Protein AF-A0A4V6KRL3-F1 (afdb_monomer_lite)

Organism: Serratia fonticola (NCBI:txid47917)

InterPro domains:
  IPR036565 Mur-like, catalytic domain superfamily [G3DSA:3.40.1190.10] (4-62)
  IPR036565 Mur-like, catalytic domain superfamily [SSF53623] (2-61)
  IPR050061 Peptidoglycan biosynthesis MurCDEF [PTHR43445] (1-59)

Sequence (63 aa):
MIQRAEMLAELMRYRHGIAIAGTHGKTTTTAMVSSIYAEAGLDPTFVNGGLVKAAGTHGTFGF

Foldseek 3Di:
DDDPVNVVVVVCVVDVDDDFDDDDCRLVVQLVVCVVCVVVVNQDWDAAPDQNPVPRDRTDDGD

pLDDT: mean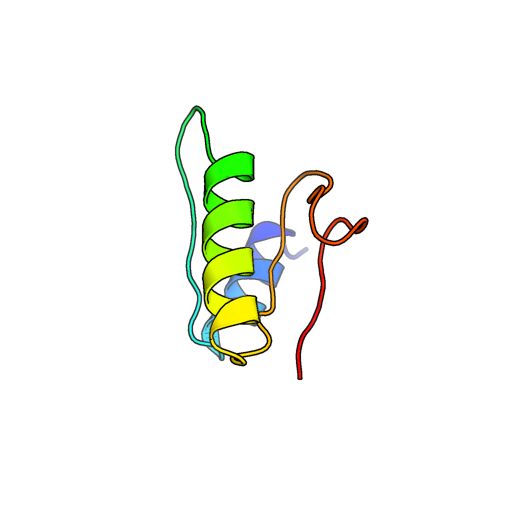 74.61, std 13.85, range [41.5, 91.12]

Secondary structure (DSSP, 8-state):
---HHHHHHHHHTTS------SSSSHHHHHHHHHHHHHHTT----EEEEEEETTTTEEEE---

Radius of gyration: 11.98 Å; chains: 1; bounding box: 22×33×24 Å

Structure (mmCIF, N/CA/C/O backbone):
data_AF-A0A4V6KRL3-F1
#
_entry.id   AF-A0A4V6KRL3-F1
#
loop_
_atom_site.group_PDB
_atom_site.id
_atom_site.type_symbol
_atom_site.label_atom_id
_atom_site.label_alt_id
_atom_site.label_comp_id
_atom_site.label_asym_id
_atom_site.label_entity_id
_atom_site.label_seq_id
_atom_site.pdbx_PDB_ins_code
_atom_site.Cartn_x
_atom_site.Cartn_y
_atom_site.Cartn_z
_atom_site.occupancy
_atom_site.B_iso_or_equiv
_atom_site.auth_seq_id
_atom_site.auth_comp_id
_atom_site.auth_asym_id
_atom_site.auth_atom_id
_atom_site.pdbx_PDB_model_num
ATOM 1 N N . MET A 1 1 ? 5.056 -26.592 -9.477 1.00 64.75 1 MET A N 1
ATOM 2 C CA . MET A 1 1 ? 5.770 -25.593 -8.652 1.00 64.75 1 MET A CA 1
ATOM 3 C C . MET A 1 1 ? 5.060 -24.269 -8.878 1.00 64.75 1 MET A C 1
ATOM 5 O O . MET A 1 1 ? 4.931 -23.903 -10.033 1.00 64.75 1 MET A O 1
ATOM 9 N N . ILE A 1 2 ? 4.524 -23.625 -7.839 1.00 75.69 2 ILE A N 1
ATOM 10 C CA . ILE A 1 2 ? 3.799 -22.344 -7.967 1.00 75.69 2 ILE A CA 1
ATOM 11 C C . ILE A 1 2 ? 4.811 -21.198 -7.848 1.00 75.69 2 ILE A C 1
ATOM 13 O O . ILE A 1 2 ? 5.682 -21.249 -6.971 1.00 75.69 2 ILE A O 1
ATOM 17 N N . GLN A 1 3 ? 4.730 -20.177 -8.707 1.00 81.50 3 GLN A N 1
ATOM 18 C CA . GLN A 1 3 ? 5.611 -19.007 -8.594 1.00 81.50 3 GLN A CA 1
ATOM 19 C C . GLN A 1 3 ? 5.160 -18.089 -7.445 1.00 81.50 3 GLN A C 1
ATOM 21 O O . GLN A 1 3 ? 3.970 -17.917 -7.199 1.00 81.50 3 GLN A O 1
ATOM 26 N N . ARG A 1 4 ? 6.103 -17.423 -6.756 1.00 77.38 4 ARG A N 1
ATOM 27 C CA . ARG A 1 4 ? 5.783 -16.463 -5.671 1.00 77.38 4 ARG A CA 1
ATOM 28 C C . ARG A 1 4 ? 4.751 -15.407 -6.086 1.00 77.38 4 ARG A C 1
ATOM 30 O O . ARG A 1 4 ? 3.935 -15.008 -5.263 1.00 77.38 4 ARG A O 1
ATOM 37 N N . ALA A 1 5 ? 4.803 -14.962 -7.341 1.00 74.75 5 ALA A N 1
ATOM 38 C CA . ALA A 1 5 ? 3.867 -13.983 -7.882 1.00 74.75 5 ALA A CA 1
ATOM 39 C C . ALA A 1 5 ? 2.438 -14.541 -8.001 1.00 74.75 5 ALA A C 1
ATOM 41 O O . ALA A 1 5 ? 1.496 -13.848 -7.635 1.00 74.75 5 ALA A O 1
ATOM 42 N N . GLU A 1 6 ? 2.273 -15.794 -8.437 1.00 78.62 6 GLU A N 1
ATOM 43 C CA . GLU A 1 6 ? 0.961 -16.459 -8.484 1.00 78.62 6 GLU A CA 1
ATOM 44 C C . GLU A 1 6 ? 0.387 -16.661 -7.084 1.00 78.62 6 GLU A C 1
ATOM 46 O O . GLU A 1 6 ? 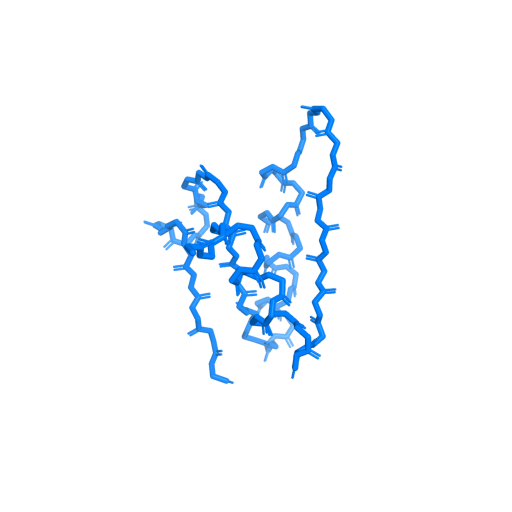-0.789 -16.398 -6.858 1.00 78.62 6 GLU A O 1
ATOM 51 N N . MET A 1 7 ? 1.221 -17.061 -6.119 1.00 81.88 7 MET A N 1
ATOM 52 C CA . MET A 1 7 ? 0.785 -17.209 -4.728 1.00 81.88 7 MET A CA 1
ATOM 53 C C . MET A 1 7 ? 0.294 -15.875 -4.145 1.00 81.88 7 MET A C 1
ATOM 55 O O . MET A 1 7 ? -0.730 -15.837 -3.465 1.00 81.88 7 MET A O 1
ATOM 59 N N . LEU A 1 8 ? 1.002 -14.775 -4.426 1.00 76.62 8 LEU A N 1
ATOM 60 C CA . LEU A 1 8 ? 0.582 -13.439 -4.002 1.00 76.62 8 LEU A CA 1
ATOM 61 C C . LEU A 1 8 ? -0.721 -13.014 -4.693 1.00 76.62 8 LEU A C 1
ATOM 63 O O . LEU A 1 8 ? -1.608 -12.479 -4.033 1.00 76.62 8 LEU A O 1
ATOM 67 N N . ALA A 1 9 ? -0.854 -13.278 -5.994 1.00 75.06 9 ALA A N 1
ATOM 68 C CA . ALA A 1 9 ? -2.064 -12.965 -6.747 1.00 75.06 9 ALA A CA 1
ATOM 69 C C . ALA A 1 9 ? -3.287 -13.713 -6.195 1.00 75.06 9 ALA A C 1
ATOM 71 O O . ALA A 1 9 ? -4.349 -13.114 -6.028 1.00 75.06 9 ALA A O 1
ATOM 72 N N . GLU A 1 10 ? -3.127 -14.988 -5.839 1.00 80.88 10 GLU A N 1
ATOM 73 C CA . GLU A 1 10 ? -4.205 -15.790 -5.258 1.00 80.88 10 GLU A CA 1
ATOM 74 C C . GLU A 1 10 ? -4.614 -15.279 -3.866 1.00 80.88 10 GLU A C 1
ATOM 76 O O . GLU A 1 10 ? -5.800 -15.238 -3.548 1.00 80.88 10 GLU A O 1
ATOM 81 N N . LEU A 1 11 ? -3.659 -14.788 -3.065 1.00 73.75 11 LEU A N 1
ATOM 82 C CA . LEU A 1 11 ? -3.950 -14.127 -1.787 1.00 73.75 11 LEU A CA 1
ATOM 83 C C . LEU A 1 11 ? -4.741 -12.818 -1.982 1.00 73.75 11 LEU A C 1
ATOM 85 O O . LEU A 1 11 ? -5.625 -12.495 -1.189 1.00 73.75 11 LEU A O 1
ATOM 89 N N . MET A 1 12 ? -4.437 -12.067 -3.047 1.00 77.12 12 MET A N 1
ATOM 90 C CA . MET A 1 12 ? -5.118 -10.807 -3.368 1.00 77.12 12 MET A CA 1
ATOM 91 C C . MET A 1 12 ? -6.515 -11.007 -3.975 1.00 77.12 12 MET A C 1
ATOM 93 O O . MET A 1 12 ? -7.329 -10.094 -3.870 1.00 77.12 12 MET A O 1
ATOM 97 N N . ARG A 1 13 ? -6.842 -12.178 -4.550 1.00 76.38 13 ARG A N 1
ATOM 98 C CA . ARG A 1 13 ? -8.170 -12.446 -5.152 1.00 76.38 13 ARG A CA 1
ATOM 99 C C . ARG A 1 13 ? -9.341 -12.318 -4.181 1.00 76.38 13 ARG A C 1
ATOM 101 O O . ARG A 1 13 ? -10.451 -12.038 -4.623 1.00 76.38 13 ARG A O 1
ATOM 108 N N . TYR A 1 14 ? -9.111 -12.534 -2.888 1.00 74.38 14 TYR A N 1
ATOM 109 C CA . TYR A 1 14 ? -10.165 -12.542 -1.868 1.00 74.38 14 TYR A CA 1
ATOM 110 C C . TYR A 1 14 ? -10.215 -11.256 -1.026 1.00 74.38 14 TYR A C 1
ATOM 112 O O . TYR A 1 14 ? -10.978 -11.179 -0.065 1.00 74.38 14 TYR A O 1
ATOM 120 N N . ARG A 1 15 ? -9.411 -10.237 -1.361 1.00 73.62 15 ARG A N 1
ATOM 121 C CA . ARG A 1 15 ? -9.351 -8.942 -0.657 1.00 73.62 15 ARG A CA 1
ATOM 122 C C . ARG A 1 15 ? -9.471 -7.797 -1.668 1.00 73.62 15 ARG A C 1
ATOM 124 O O . ARG A 1 15 ? -9.279 -7.983 -2.866 1.00 73.62 15 ARG A O 1
ATOM 131 N N . HIS A 1 16 ? -9.757 -6.587 -1.191 1.00 80.62 16 HIS A N 1
ATOM 132 C CA . HIS A 1 16 ? -9.654 -5.390 -2.028 1.00 80.62 16 HIS A CA 1
ATOM 133 C C . HIS A 1 16 ? -8.169 -5.054 -2.249 1.00 80.62 16 HIS A C 1
ATOM 135 O O . HIS A 1 16 ? -7.534 -4.408 -1.418 1.00 80.62 16 HIS A O 1
ATOM 141 N N . GLY A 1 17 ? -7.592 -5.585 -3.327 1.00 81.56 17 GLY A N 1
ATOM 142 C CA . GLY A 1 17 ? -6.166 -5.481 -3.621 1.00 81.56 17 GLY A CA 1
ATOM 143 C C . GLY A 1 17 ? -5.802 -4.250 -4.453 1.00 81.56 17 GLY A C 1
ATOM 144 O O . GLY A 1 17 ? -6.370 -4.035 -5.520 1.00 81.56 17 GLY A O 1
ATOM 145 N N . ILE A 1 18 ? -4.797 -3.488 -4.011 1.00 84.50 18 ILE A N 1
ATOM 146 C CA . ILE A 1 18 ? -4.185 -2.402 -4.791 1.00 84.50 18 ILE A CA 1
ATOM 147 C C . ILE A 1 18 ? -2.793 -2.851 -5.247 1.00 84.50 18 ILE A C 1
ATOM 149 O O . ILE A 1 18 ? -1.918 -3.111 -4.422 1.00 84.50 18 ILE A O 1
ATOM 153 N N . ALA A 1 19 ? -2.578 -2.929 -6.562 1.00 87.69 19 ALA A N 1
ATOM 154 C CA . ALA A 1 19 ? -1.283 -3.263 -7.152 1.00 87.69 19 ALA A CA 1
ATOM 155 C C . ALA A 1 19 ? -0.570 -1.998 -7.655 1.00 87.69 19 ALA A C 1
ATOM 157 O O . ALA A 1 19 ? -1.073 -1.298 -8.532 1.00 87.69 19 ALA A O 1
ATOM 158 N N . ILE A 1 20 ? 0.622 -1.721 -7.121 1.00 85.81 20 ILE A N 1
ATOM 159 C CA . ILE A 1 20 ? 1.437 -0.557 -7.497 1.00 85.81 20 ILE A CA 1
ATOM 160 C C . ILE A 1 20 ? 2.590 -1.016 -8.392 1.00 85.81 20 ILE A C 1
ATOM 162 O O . ILE A 1 20 ? 3.511 -1.704 -7.948 1.00 85.81 20 ILE A O 1
ATOM 166 N N . ALA A 1 21 ? 2.548 -0.612 -9.662 1.00 86.50 21 ALA A N 1
ATOM 167 C CA . ALA A 1 21 ? 3.530 -0.964 -10.686 1.00 86.50 21 ALA A CA 1
ATOM 168 C C . ALA A 1 21 ? 4.216 0.281 -11.276 1.00 86.50 21 ALA A C 1
ATOM 170 O O . ALA A 1 21 ? 3.729 1.400 -11.139 1.00 86.50 21 ALA A O 1
ATOM 171 N N . GLY A 1 22 ? 5.364 0.085 -11.931 1.00 86.38 22 GLY A N 1
ATOM 172 C CA . GLY A 1 22 ? 6.123 1.153 -12.592 1.00 86.38 22 GLY A CA 1
ATOM 173 C C . GLY A 1 22 ? 7.635 1.016 -12.418 1.00 86.38 22 GLY A C 1
ATOM 174 O O . GLY A 1 22 ? 8.121 0.252 -11.583 1.00 86.38 22 GLY A O 1
ATOM 175 N N . THR A 1 23 ? 8.418 1.752 -13.201 1.00 87.94 23 THR A N 1
ATOM 176 C CA . THR A 1 23 ? 9.888 1.639 -13.181 1.00 87.94 23 THR A CA 1
ATOM 177 C C . THR A 1 23 ? 10.483 2.237 -11.903 1.00 87.94 23 THR A C 1
ATOM 179 O O . THR A 1 23 ? 11.324 1.615 -11.257 1.00 87.94 23 THR A O 1
ATOM 182 N N . HIS A 1 24 ? 9.948 3.371 -11.445 1.00 89.25 24 HIS A N 1
ATOM 183 C CA . HIS A 1 24 ? 10.413 4.105 -10.264 1.00 89.25 24 HIS A CA 1
ATOM 184 C C . HIS A 1 24 ? 9.247 4.421 -9.316 1.00 89.25 24 HIS A C 1
ATOM 186 O O . HIS A 1 24 ? 8.087 4.286 -9.688 1.00 89.25 24 HIS A O 1
ATOM 192 N N . GLY A 1 25 ? 9.544 4.801 -8.071 1.00 85.56 25 GLY A N 1
ATOM 193 C CA . GLY A 1 25 ? 8.543 5.316 -7.124 1.00 85.56 25 GLY A CA 1
ATOM 194 C C . GLY A 1 25 ? 7.663 4.281 -6.414 1.00 85.56 25 GLY A C 1
ATOM 195 O O . GLY A 1 25 ? 7.117 4.612 -5.371 1.00 85.56 25 GLY A O 1
ATOM 196 N N . LYS A 1 26 ? 7.594 3.028 -6.890 1.00 91.12 26 LYS A N 1
ATOM 197 C CA . LYS A 1 26 ? 6.756 1.948 -6.319 1.00 91.12 26 LYS A CA 1
ATOM 198 C C . LYS A 1 26 ? 6.763 1.895 -4.787 1.00 91.12 26 LYS A C 1
ATOM 200 O O . LYS A 1 26 ? 5.723 2.062 -4.173 1.00 91.12 26 LYS A O 1
ATOM 205 N N . THR A 1 27 ? 7.939 1.729 -4.176 1.00 84.50 27 THR A N 1
ATOM 206 C CA . THR A 1 27 ? 8.093 1.618 -2.715 1.00 84.50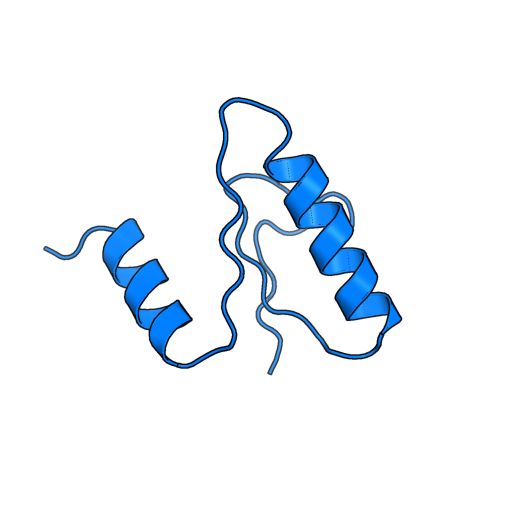 27 THR A CA 1
ATOM 207 C C . THR A 1 27 ? 7.549 2.838 -1.973 1.00 84.50 27 THR A C 1
ATOM 209 O O . THR A 1 27 ? 6.869 2.688 -0.962 1.00 84.50 27 THR A O 1
ATOM 212 N N . THR A 1 28 ? 7.826 4.044 -2.475 1.00 87.31 28 THR A N 1
ATOM 213 C CA . THR A 1 28 ? 7.352 5.296 -1.870 1.00 87.31 28 THR A CA 1
ATOM 214 C C . THR A 1 28 ? 5.838 5.420 -1.993 1.00 87.31 28 THR A C 1
ATOM 216 O O . THR A 1 28 ? 5.171 5.767 -1.022 1.00 87.31 28 THR A O 1
ATOM 219 N N . THR A 1 29 ? 5.281 5.087 -3.158 1.00 89.19 29 THR A N 1
ATOM 220 C CA . THR A 1 29 ? 3.834 5.101 -3.385 1.00 89.19 29 THR A CA 1
ATOM 221 C C . THR A 1 29 ? 3.123 4.063 -2.517 1.00 89.19 29 THR A C 1
ATOM 223 O O . THR A 1 29 ? 2.121 4.400 -1.896 1.00 89.19 29 THR A O 1
ATOM 226 N N . THR A 1 30 ? 3.665 2.845 -2.391 1.00 88.06 30 THR A N 1
ATOM 227 C CA . THR A 1 30 ? 3.127 1.815 -1.487 1.00 88.06 30 THR A CA 1
ATOM 228 C C . THR A 1 30 ? 3.098 2.308 -0.049 1.00 88.06 30 THR A C 1
ATOM 230 O O . THR A 1 30 ? 2.071 2.186 0.608 1.00 88.06 30 THR A O 1
ATOM 233 N N . ALA A 1 31 ? 4.184 2.926 0.425 1.00 84.75 31 ALA A N 1
ATOM 234 C CA . ALA A 1 31 ? 4.232 3.477 1.775 1.00 84.75 31 ALA A CA 1
ATOM 235 C C . ALA A 1 31 ? 3.176 4.576 1.996 1.00 84.75 31 ALA A C 1
ATOM 237 O O . ALA A 1 31 ? 2.489 4.542 3.010 1.00 84.75 31 ALA A O 1
ATOM 238 N N . MET A 1 32 ? 3.002 5.504 1.045 1.00 89.56 32 MET A N 1
ATOM 239 C CA . MET A 1 32 ? 1.980 6.558 1.149 1.00 89.56 32 MET A CA 1
ATOM 240 C C . MET A 1 32 ? 0.559 5.987 1.202 1.00 89.56 32 MET A C 1
ATOM 242 O O . MET A 1 32 ? -0.226 6.399 2.051 1.00 89.56 32 MET A O 1
ATOM 246 N N . VAL A 1 33 ? 0.230 5.019 0.340 1.00 87.88 33 VAL A N 1
ATOM 247 C CA . VAL A 1 33 ? -1.097 4.379 0.342 1.00 87.88 33 VAL A CA 1
ATOM 248 C C . VAL A 1 33 ? -1.343 3.639 1.658 1.00 87.88 33 VAL A C 1
ATOM 250 O O . VAL A 1 33 ? -2.401 3.813 2.260 1.00 87.88 33 VAL A O 1
ATOM 253 N N . SER A 1 34 ? -0.361 2.874 2.148 1.00 84.88 34 SER A N 1
ATOM 254 C CA . SER A 1 34 ? -0.459 2.199 3.447 1.00 84.88 34 SER A CA 1
ATOM 255 C C . SER 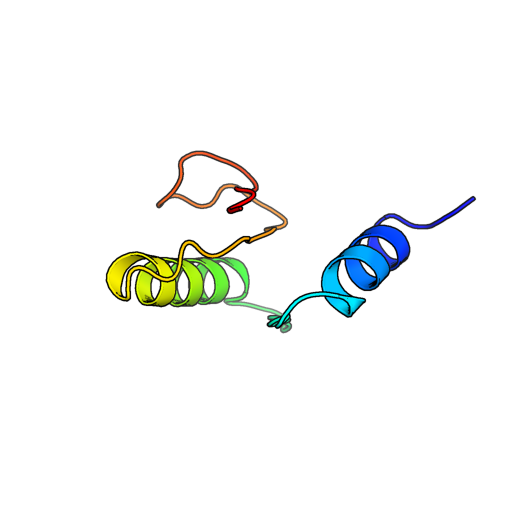A 1 34 ? -0.674 3.187 4.598 1.00 84.88 34 SER A C 1
ATOM 257 O O . SER A 1 34 ? -1.516 2.934 5.454 1.00 84.88 34 SER A O 1
ATOM 259 N N . SER A 1 35 ? 0.040 4.318 4.614 1.00 85.19 35 SER A N 1
ATOM 260 C CA . SER A 1 35 ? -0.136 5.357 5.639 1.00 85.19 35 SER A CA 1
ATOM 261 C C . SER A 1 35 ? -1.532 5.976 5.607 1.00 85.19 35 SER A C 1
ATOM 263 O O . SER A 1 35 ? -2.146 6.100 6.659 1.00 85.19 35 SER A O 1
ATOM 265 N N . ILE A 1 36 ? -2.073 6.281 4.422 1.00 89.56 36 ILE A N 1
ATOM 266 C CA . ILE A 1 36 ? -3.434 6.828 4.283 1.00 89.56 36 ILE A CA 1
ATOM 267 C C . ILE A 1 36 ? -4.476 5.852 4.844 1.00 89.56 36 ILE A C 1
ATOM 269 O O . ILE A 1 36 ? -5.364 6.254 5.590 1.00 89.56 36 ILE A O 1
ATOM 273 N N . TYR A 1 37 ? -4.367 4.562 4.517 1.00 86.31 37 TYR A N 1
ATOM 274 C CA . TYR A 1 37 ? -5.291 3.547 5.032 1.00 86.31 37 TYR A CA 1
ATOM 275 C C . TYR A 1 37 ? -5.146 3.341 6.547 1.00 86.31 37 TYR A C 1
ATOM 277 O O . TYR A 1 37 ? -6.147 3.140 7.233 1.00 86.31 37 TYR A O 1
ATOM 285 N N . ALA A 1 38 ? -3.920 3.409 7.075 1.00 83.88 38 ALA A N 1
ATOM 286 C CA . ALA A 1 38 ? -3.671 3.332 8.511 1.00 83.88 38 ALA A CA 1
ATOM 287 C C . ALA A 1 38 ? -4.269 4.538 9.258 1.00 83.88 38 ALA A C 1
ATOM 289 O O . ALA A 1 38 ? -4.950 4.351 10.263 1.00 83.88 38 ALA A O 1
ATOM 290 N N . GLU A 1 39 ? -4.088 5.759 8.742 1.00 87.62 39 GLU A N 1
ATOM 291 C CA . GLU A 1 39 ? -4.695 6.983 9.292 1.00 87.62 39 GLU A CA 1
ATOM 292 C C . GLU A 1 39 ? -6.227 6.973 9.190 1.00 87.62 39 GLU A C 1
ATOM 294 O O . GLU A 1 39 ? -6.908 7.489 10.073 1.00 87.62 39 GLU A O 1
ATOM 299 N N . ALA A 1 40 ? -6.780 6.330 8.159 1.00 88.88 40 ALA A N 1
ATOM 300 C CA . ALA A 1 40 ? -8.218 6.113 8.014 1.00 88.88 40 ALA A CA 1
ATOM 301 C C . ALA A 1 40 ? -8.779 5.009 8.938 1.00 88.88 40 ALA A C 1
ATOM 303 O O . ALA A 1 40 ? -9.985 4.762 8.920 1.00 88.88 40 ALA A O 1
ATOM 304 N N . GLY A 1 41 ? -7.936 4.333 9.730 1.00 85.94 41 GLY A N 1
ATOM 305 C CA . GLY A 1 41 ? -8.346 3.256 10.637 1.00 85.94 41 GLY A CA 1
ATOM 306 C C . GLY A 1 41 ? -8.736 1.949 9.934 1.00 85.94 41 GLY A C 1
ATOM 307 O O . GLY A 1 41 ? -9.464 1.148 10.511 1.00 85.94 41 GLY A O 1
ATOM 308 N N . LEU A 1 42 ? -8.278 1.734 8.695 1.00 80.56 42 LEU A N 1
ATOM 309 C CA . LEU A 1 42 ? -8.676 0.607 7.835 1.00 80.56 42 LEU A CA 1
ATOM 310 C C . LEU A 1 42 ? -7.704 -0.591 7.862 1.00 80.56 42 LEU A C 1
ATOM 312 O O . LEU A 1 42 ? -7.823 -1.466 7.010 1.00 80.56 42 LEU A O 1
ATOM 316 N N . ASP A 1 43 ? -6.736 -0.602 8.788 1.00 75.06 43 ASP A N 1
ATOM 317 C CA . ASP A 1 43 ? -5.717 -1.654 9.009 1.00 75.06 43 ASP A CA 1
ATOM 318 C C . ASP A 1 43 ? -5.262 -2.403 7.729 1.00 75.06 43 ASP A C 1
ATOM 320 O O . ASP A 1 43 ? -5.595 -3.572 7.505 1.00 75.06 43 ASP A O 1
ATOM 324 N N . PRO A 1 44 ? -4.541 -1.728 6.813 1.00 76.12 44 PRO A N 1
ATOM 325 C CA . PRO A 1 44 ? -4.226 -2.298 5.510 1.00 76.12 44 PRO A CA 1
ATOM 326 C C . PRO A 1 44 ? -3.176 -3.414 5.597 1.00 76.12 44 PRO A C 1
ATOM 328 O O . PRO A 1 44 ? -2.078 -3.23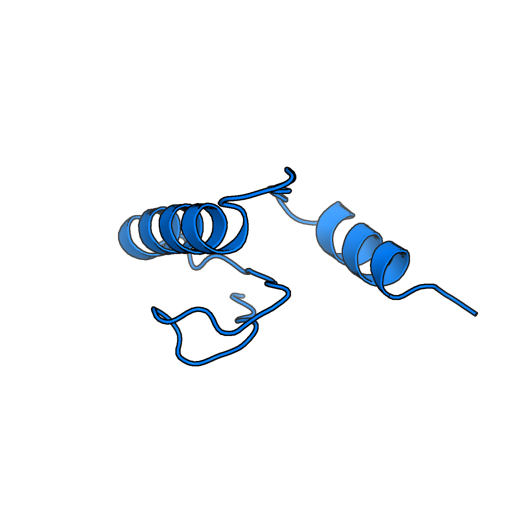0 6.123 1.00 76.12 44 PRO A O 1
ATOM 331 N N . THR A 1 45 ? -3.439 -4.533 4.921 1.00 78.06 45 THR A N 1
ATOM 332 C CA . THR A 1 45 ? -2.400 -5.516 4.578 1.00 78.06 45 THR A CA 1
ATOM 333 C C . THR A 1 45 ? -1.594 -5.017 3.384 1.00 78.06 45 THR A C 1
ATOM 335 O O . THR A 1 45 ? -2.155 -4.770 2.316 1.00 78.06 45 THR A O 1
ATOM 338 N N . PHE A 1 46 ? -0.272 -4.919 3.520 1.00 75.31 46 PHE A N 1
ATOM 339 C CA . PHE A 1 46 ? 0.618 -4.532 2.421 1.00 75.31 46 PHE A CA 1
ATOM 340 C C . PHE A 1 46 ? 1.823 -5.468 2.320 1.00 75.31 46 PHE A C 1
ATOM 342 O O . PHE A 1 46 ? 2.375 -5.931 3.318 1.00 75.31 46 PHE A O 1
ATOM 349 N N . VAL A 1 47 ? 2.258 -5.715 1.086 1.00 70.88 47 VAL A N 1
ATOM 350 C CA . VAL A 1 47 ? 3.444 -6.513 0.760 1.00 70.88 47 VAL A CA 1
ATOM 351 C C . VAL A 1 47 ? 4.335 -5.657 -0.125 1.00 70.88 47 VAL A C 1
ATOM 353 O O . VAL A 1 47 ? 3.901 -5.216 -1.189 1.00 70.88 47 VAL A O 1
ATOM 356 N N . ASN A 1 48 ? 5.573 -5.406 0.300 1.00 67.06 48 ASN A N 1
ATOM 357 C CA . ASN A 1 48 ? 6.526 -4.639 -0.494 1.00 67.06 48 ASN A CA 1
ATOM 358 C C . ASN A 1 48 ? 7.801 -5.450 -0.744 1.00 67.06 48 ASN A C 1
ATOM 360 O O . ASN A 1 48 ? 8.254 -6.203 0.113 1.00 67.06 48 ASN A O 1
ATOM 364 N N . GLY A 1 49 ? 8.428 -5.255 -1.906 1.00 56.34 49 GLY A N 1
ATOM 365 C CA . GLY A 1 49 ? 9.704 -5.901 -2.249 1.00 56.34 49 GLY A CA 1
ATOM 366 C C . GLY A 1 49 ? 10.911 -5.398 -1.439 1.00 56.34 49 GLY A C 1
ATOM 367 O O . GLY A 1 49 ? 12.028 -5.840 -1.683 1.00 56.34 49 GLY A O 1
ATOM 368 N N . GLY A 1 50 ? 10.705 -4.466 -0.501 1.00 50.97 50 GLY A N 1
ATOM 369 C CA . GLY A 1 50 ? 11.720 -3.872 0.370 1.00 50.97 50 GLY A CA 1
ATOM 370 C C . GLY A 1 50 ? 11.097 -3.183 1.594 1.00 50.97 50 GLY A C 1
ATOM 371 O O . GLY A 1 50 ? 9.910 -2.854 1.586 1.00 50.97 50 GLY A O 1
ATOM 372 N N . LEU A 1 51 ? 11.905 -2.981 2.641 1.00 41.50 51 LEU A N 1
ATOM 373 C CA . LEU A 1 51 ? 11.534 -2.402 3.942 1.00 41.50 51 LEU A CA 1
ATOM 374 C C . LEU A 1 51 ? 10.650 -1.148 3.823 1.00 41.50 51 LEU A C 1
ATOM 376 O O . LEU A 1 51 ? 11.056 -0.132 3.252 1.00 41.50 51 LEU A O 1
ATOM 380 N N . VAL A 1 52 ? 9.454 -1.197 4.413 1.00 53.47 52 VAL A N 1
ATOM 381 C CA . VAL A 1 52 ? 8.588 -0.022 4.552 1.00 53.47 52 VAL A CA 1
ATOM 382 C C . VAL A 1 52 ? 9.024 0.726 5.810 1.00 53.47 52 VAL A C 1
ATOM 384 O O . VAL A 1 52 ? 8.805 0.263 6.927 1.00 53.47 52 VAL A O 1
ATOM 387 N N . LYS A 1 53 ? 9.655 1.895 5.641 1.00 48.03 53 LYS A N 1
ATOM 388 C CA . LYS A 1 53 ? 10.174 2.712 6.757 1.00 48.03 53 LYS A CA 1
ATOM 389 C C . LYS A 1 53 ? 9.110 3.099 7.796 1.00 48.03 53 LYS A C 1
ATOM 391 O O . LYS A 1 53 ? 9.472 3.319 8.942 1.00 48.03 53 LYS A O 1
ATOM 396 N N . ALA A 1 54 ? 7.830 3.146 7.417 1.00 49.12 54 ALA A N 1
ATOM 397 C CA . ALA A 1 54 ? 6.725 3.450 8.329 1.00 49.12 54 ALA A CA 1
ATOM 398 C C . ALA A 1 54 ? 6.333 2.277 9.250 1.00 49.12 54 ALA A C 1
ATOM 400 O O . ALA A 1 54 ? 5.777 2.507 10.314 1.00 49.12 54 ALA A O 1
ATOM 401 N N . ALA A 1 55 ? 6.635 1.033 8.861 1.00 51.81 55 ALA A N 1
ATOM 402 C CA . ALA A 1 55 ? 6.246 -0.165 9.610 1.00 51.81 55 ALA A CA 1
ATOM 403 C C . ALA A 1 55 ? 7.437 -0.927 10.209 1.00 51.81 55 ALA A C 1
ATOM 405 O O . ALA A 1 55 ? 7.247 -1.810 11.035 1.00 51.81 55 ALA A O 1
ATOM 406 N N . GLY A 1 56 ? 8.669 -0.640 9.779 1.00 50.94 56 GLY A N 1
ATOM 407 C CA . GLY A 1 56 ? 9.855 -1.390 10.208 1.00 50.94 56 GLY A CA 1
ATOM 408 C C . GLY A 1 56 ? 9.894 -2.843 9.710 1.00 50.94 56 GLY A C 1
ATOM 409 O O . GLY A 1 56 ? 10.808 -3.581 10.068 1.00 50.94 56 GLY A O 1
ATOM 410 N N . THR A 1 57 ? 8.944 -3.265 8.865 1.00 51.91 57 THR A N 1
ATOM 411 C CA . THR A 1 57 ? 8.832 -4.636 8.340 1.00 51.91 57 THR A CA 1
ATOM 412 C C . THR A 1 57 ? 8.738 -4.648 6.802 1.00 51.91 57 THR A C 1
ATOM 414 O O . THR A 1 57 ? 8.493 -3.624 6.158 1.00 51.91 57 THR A O 1
ATOM 417 N N . HIS A 1 58 ? 8.955 -5.820 6.189 1.00 53.22 58 HIS A N 1
ATOM 418 C CA . HIS A 1 58 ? 8.771 -6.052 4.743 1.00 53.22 58 HIS A CA 1
ATOM 419 C C . HIS A 1 58 ? 7.305 -6.361 4.361 1.00 53.22 58 HIS A C 1
ATOM 421 O O . HIS A 1 58 ? 6.997 -6.586 3.190 1.00 53.22 58 HIS A O 1
ATOM 427 N N . GLY A 1 59 ? 6.399 -6.369 5.340 1.00 56.09 59 GLY A N 1
ATOM 428 C CA . GLY A 1 59 ? 4.976 -6.619 5.158 1.00 56.09 59 GLY A CA 1
ATOM 429 C C . GLY A 1 59 ? 4.275 -6.810 6.500 1.00 56.09 59 GLY A C 1
ATOM 430 O O . GLY A 1 59 ? 4.827 -7.429 7.412 1.00 56.09 59 GLY A O 1
ATOM 431 N N . THR A 1 60 ? 3.064 -6.276 6.602 1.00 59.94 60 THR A N 1
ATOM 432 C CA . THR A 1 60 ? 2.154 -6.46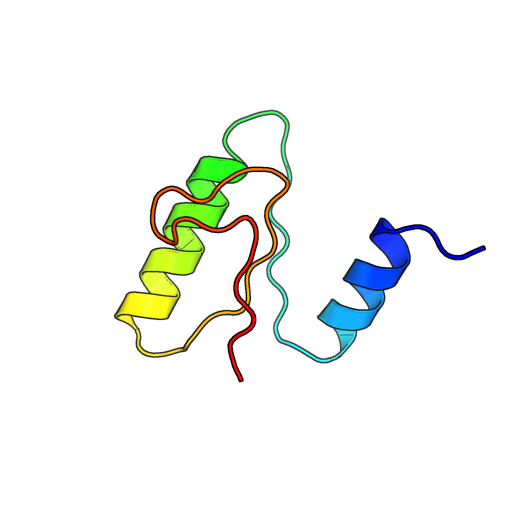3 7.739 1.00 59.94 60 THR A CA 1
ATOM 433 C C . THR A 1 60 ? 0.855 -7.050 7.208 1.00 59.94 60 THR A C 1
ATOM 435 O O . THR A 1 60 ? 0.375 -6.640 6.150 1.00 59.94 60 THR A O 1
ATOM 438 N N . PHE A 1 61 ? 0.320 -8.034 7.929 1.00 56.09 61 PHE A N 1
ATOM 439 C CA . PHE A 1 61 ? -0.970 -8.655 7.657 1.00 56.09 61 PHE A CA 1
ATOM 440 C C . PHE A 1 61 ? -1.975 -8.131 8.686 1.00 56.09 61 PHE A C 1
ATOM 442 O O . PHE A 1 61 ? -1.901 -8.518 9.850 1.00 56.09 61 PHE A O 1
ATOM 449 N N . GLY A 1 62 ? -2.845 -7.214 8.258 1.00 60.00 62 GLY A N 1
ATOM 450 C CA . GLY A 1 62 ? -3.989 -6.745 9.040 1.00 60.00 62 GLY A CA 1
ATOM 451 C C . GLY A 1 62 ? -5.145 -7.738 8.920 1.00 60.00 62 GLY A C 1
ATOM 452 O O . GLY A 1 62 ? -5.352 -8.325 7.846 1.00 60.00 62 GLY A O 1
ATOM 453 N N . PHE A 1 63 ? -5.856 -7.977 10.020 1.00 45.31 63 PHE A N 1
ATOM 454 C CA . PHE A 1 63 ? -6.966 -8.935 10.067 1.00 45.31 63 PHE A CA 1
ATOM 455 C C . PHE A 1 63 ? -8.199 -8.381 9.345 1.00 45.31 63 PHE A C 1
ATOM 457 O O . PHE A 1 63 ? -8.693 -7.310 9.741 1.00 45.31 63 PHE A O 1
#